Protein AF-A0AAE6TU19-F1 (afdb_monomer)

Sequence (121 aa):
MLASTLEGAARYAGEWFSGALWHEGFSDMSPANSALWLSLESFGPPLLVVGLIVLWLDRRGITPPSFIAWSLGILGVVDAVILITTPWPLFLLACILLLAGGRRTAARANATPHADATRMP

Foldseek 3Di:
DLCVDPVSVVVCVCCQQVCVCQPPDCVVPDPVVSVCCVPVVDPVVVVVVVVVVCVVCVVVVHQPDLVSLVVLLVVLVSCCNRHVPDPSVVSPVVSVVSVVSNVVSVVVVVVVVVVVVVPDD

Organism: Streptomyces platensis (NCBI:txid58346)

Secondary structure (DSSP, 8-state):
-GGGSHHHHHTTHHHHHHTGGGG--GGGS-HHHHHHHHHTTSSHHHHHHHHHHHHHHHHTTPPPPHHHHHHHHHHHHHHHHH-TTS-HHHHHHHHHHHHHHHHHHHHHHHHHHHHHHTT--

Radius of gyration: 20.65 Å; Cα contacts (8 Å, |Δi|>4): 65; chains: 1; bounding box: 58×27×58 Å

Structure (mmCIF, N/CA/C/O backbone):
data_AF-A0AAE6TU19-F1
#
_entry.id   AF-A0AAE6TU19-F1
#
loop_
_atom_site.group_PDB
_atom_site.id
_at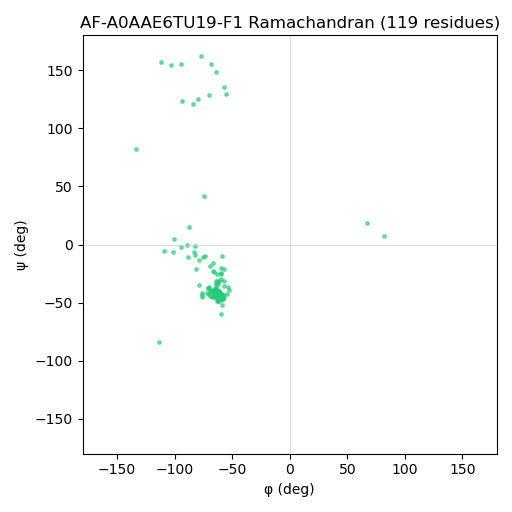om_site.type_symbol
_atom_site.label_atom_id
_atom_site.label_alt_id
_atom_site.label_comp_id
_atom_site.label_asym_id
_atom_site.label_entity_id
_atom_site.label_seq_id
_atom_site.pdbx_PDB_ins_code
_atom_site.Cartn_x
_atom_site.Cartn_y
_atom_site.Cartn_z
_atom_site.occupancy
_atom_site.B_iso_or_equiv
_atom_site.auth_seq_id
_atom_site.auth_comp_id
_atom_site.auth_asym_id
_atom_site.auth_atom_id
_atom_site.pdbx_PDB_model_num
ATOM 1 N N . MET A 1 1 ? 10.775 15.426 -19.368 1.00 59.69 1 MET A N 1
ATOM 2 C CA . MET A 1 1 ? 10.117 16.588 -18.725 1.00 59.69 1 MET A CA 1
ATOM 3 C C . MET A 1 1 ? 8.595 16.494 -18.788 1.00 59.69 1 MET A C 1
ATOM 5 O O . MET A 1 1 ? 7.975 16.701 -17.761 1.00 59.69 1 MET A O 1
ATOM 9 N N . LEU A 1 2 ? 7.974 16.140 -19.924 1.00 66.69 2 LEU A N 1
ATOM 10 C CA . LEU A 1 2 ? 6.509 15.979 -19.977 1.00 66.69 2 LEU A CA 1
ATOM 11 C C . LEU A 1 2 ? 5.996 14.753 -19.205 1.00 66.69 2 LEU A C 1
ATOM 13 O O . LEU A 1 2 ? 4.986 14.871 -18.535 1.00 66.69 2 LEU A O 1
ATOM 17 N N . ALA A 1 3 ? 6.709 13.619 -19.203 1.00 68.94 3 ALA A N 1
ATOM 18 C CA . ALA A 1 3 ? 6.322 12.441 -18.408 1.00 68.94 3 ALA A CA 1
ATOM 19 C C . ALA A 1 3 ? 6.180 12.725 -16.894 1.00 68.94 3 ALA A C 1
ATOM 21 O O . ALA A 1 3 ? 5.487 12.003 -16.191 1.00 68.94 3 ALA A O 1
ATOM 22 N N . SER A 1 4 ? 6.811 13.795 -16.400 1.00 74.94 4 SER A N 1
ATOM 23 C CA . SER A 1 4 ? 6.716 14.257 -15.011 1.00 74.94 4 SER A CA 1
ATOM 24 C C . SER A 1 4 ? 5.387 14.958 -14.691 1.00 74.94 4 SER A C 1
ATOM 26 O O . SER A 1 4 ? 5.133 15.274 -13.533 1.00 74.94 4 SER A O 1
ATOM 28 N N . THR A 1 5 ? 4.566 15.270 -15.700 1.00 88.25 5 THR A N 1
ATOM 29 C CA . THR A 1 5 ? 3.260 15.921 -15.538 1.00 88.25 5 THR A CA 1
ATOM 30 C C . THR A 1 5 ? 2.134 14.903 -15.690 1.00 88.25 5 THR A C 1
ATOM 32 O O . THR A 1 5 ? 2.287 13.900 -16.383 1.00 88.25 5 THR A O 1
ATOM 35 N N . LEU A 1 6 ? 0.972 15.179 -15.086 1.00 84.00 6 LEU A N 1
ATOM 36 C CA . LEU A 1 6 ? -0.218 14.326 -15.225 1.00 84.00 6 LEU A CA 1
ATOM 37 C C . LEU A 1 6 ? -0.599 14.102 -16.695 1.00 84.00 6 LEU A C 1
ATOM 39 O O . LEU A 1 6 ? -0.904 12.980 -17.087 1.00 84.00 6 LEU A O 1
ATOM 43 N N . GLU A 1 7 ? -0.545 15.155 -17.514 1.00 87.44 7 GLU A N 1
ATOM 44 C CA . GLU A 1 7 ? -0.870 15.063 -18.939 1.00 87.44 7 GLU A CA 1
ATOM 45 C C . GLU A 1 7 ? 0.130 14.183 -19.698 1.00 87.44 7 GLU A C 1
ATOM 47 O O . GLU A 1 7 ? -0.271 13.369 -20.527 1.00 87.44 7 GLU A O 1
ATOM 52 N N . GLY A 1 8 ? 1.431 14.320 -19.423 1.00 86.69 8 GLY A N 1
ATOM 53 C CA . GLY A 1 8 ? 2.430 13.486 -20.081 1.00 86.69 8 GLY A CA 1
ATOM 54 C C . GLY A 1 8 ? 2.383 12.038 -19.609 1.00 86.69 8 GLY A C 1
ATOM 55 O O . GLY A 1 8 ? 2.512 11.144 -20.437 1.00 86.69 8 GLY A O 1
ATOM 56 N N . ALA A 1 9 ? 2.127 11.799 -18.322 1.00 84.62 9 ALA A N 1
ATOM 57 C CA . ALA A 1 9 ? 1.938 10.461 -17.769 1.00 84.62 9 ALA A CA 1
ATOM 58 C C . ALA A 1 9 ? 0.715 9.755 -18.383 1.00 84.62 9 ALA A C 1
ATOM 60 O O . ALA A 1 9 ? 0.803 8.594 -18.774 1.00 84.62 9 ALA A O 1
ATOM 61 N N . ALA A 1 10 ? -0.403 10.469 -18.562 1.00 86.62 10 ALA A N 1
ATOM 62 C CA . ALA A 1 10 ? -1.637 9.911 -19.119 1.00 86.62 10 ALA A CA 1
ATOM 63 C C . ALA A 1 10 ? -1.475 9.343 -20.541 1.00 86.62 10 ALA A C 1
ATOM 65 O O . ALA A 1 10 ? -2.220 8.446 -20.934 1.00 86.62 10 ALA A O 1
ATOM 66 N N . ARG A 1 11 ? -0.486 9.817 -21.309 1.00 90.31 11 ARG A N 1
ATOM 67 C CA . ARG A 1 11 ? -0.199 9.301 -22.658 1.00 90.31 11 ARG A CA 1
ATOM 68 C C . ARG A 1 11 ? 0.308 7.855 -22.648 1.00 90.31 11 ARG A C 1
ATOM 70 O O . ARG A 1 11 ? 0.123 7.164 -23.642 1.00 90.31 11 ARG A O 1
ATOM 77 N N . TYR A 1 12 ? 0.871 7.390 -21.531 1.00 88.94 12 TYR A N 1
ATOM 78 C CA . TYR A 1 12 ? 1.364 6.018 -21.361 1.00 88.94 12 TYR A CA 1
ATOM 79 C C . TYR A 1 12 ? 0.296 5.044 -20.836 1.00 88.94 12 TYR A C 1
ATOM 81 O O . TYR A 1 12 ? 0.565 3.854 -20.702 1.00 88.94 12 TYR A O 1
ATOM 89 N N . ALA A 1 13 ? -0.938 5.503 -20.582 1.00 86.94 13 ALA A N 1
ATOM 90 C CA . ALA A 1 13 ? -2.002 4.651 -20.047 1.00 86.94 13 ALA A CA 1
ATOM 91 C C . ALA A 1 13 ? -2.290 3.425 -20.935 1.00 86.94 13 ALA A C 1
ATOM 93 O O . ALA A 1 13 ? -2.558 2.341 -20.422 1.00 8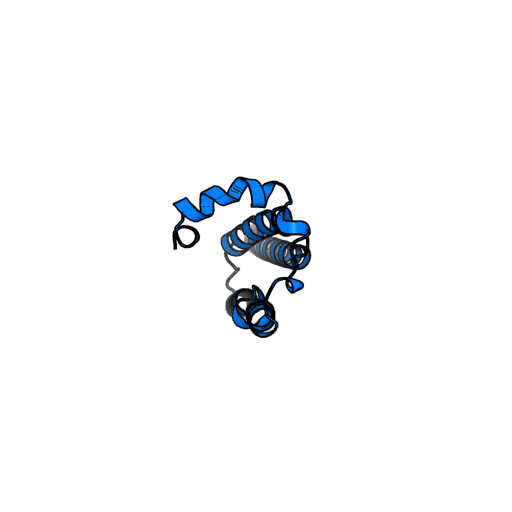6.94 13 ALA A O 1
ATOM 94 N N . GLY A 1 14 ? -2.197 3.571 -22.262 1.00 88.75 14 GLY A N 1
ATOM 95 C CA . GLY A 1 14 ? -2.352 2.444 -23.186 1.00 88.75 14 GLY A CA 1
ATOM 96 C C . GLY A 1 14 ? -1.319 1.341 -22.943 1.00 88.75 14 GLY A C 1
ATOM 97 O O . GLY A 1 14 ? -1.678 0.169 -22.886 1.00 88.75 14 GLY A O 1
ATOM 98 N N . GLU A 1 15 ? -0.057 1.708 -22.724 1.00 89.31 15 GLU A N 1
ATOM 99 C CA . GLU A 1 15 ? 1.022 0.757 -22.441 1.00 89.31 15 GLU A CA 1
ATOM 100 C C . GLU A 1 15 ? 0.814 0.077 -21.082 1.00 89.31 15 GLU A C 1
ATOM 102 O O . GLU A 1 15 ? 0.860 -1.151 -21.001 1.00 89.31 15 GLU A O 1
ATOM 107 N N . TRP A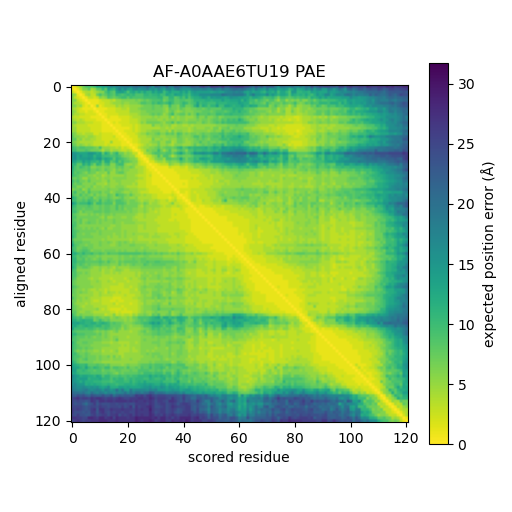 1 16 ? 0.459 0.849 -20.049 1.00 88.25 16 TRP A N 1
ATOM 108 C CA . TRP A 1 16 ? 0.209 0.349 -18.692 1.00 88.25 16 TRP A CA 1
ATOM 109 C C . TRP A 1 16 ? -0.868 -0.736 -18.637 1.00 88.25 16 TRP A C 1
ATOM 111 O O . TRP A 1 16 ? -0.686 -1.756 -17.97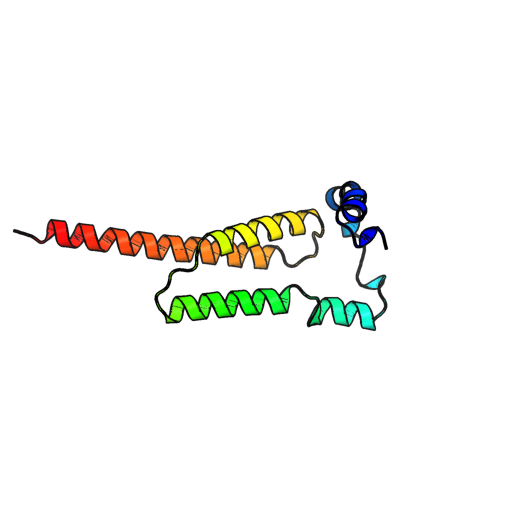9 1.00 88.25 16 TRP A O 1
ATOM 121 N N . PHE A 1 17 ? -1.981 -0.539 -19.347 1.00 89.31 17 PHE A N 1
ATOM 122 C CA . PHE A 1 17 ? -3.117 -1.466 -19.317 1.00 89.31 17 PHE A CA 1
ATOM 123 C C . PHE A 1 17 ? -3.094 -2.517 -20.439 1.00 89.31 17 PHE A C 1
ATOM 125 O O . PHE A 1 17 ? -3.967 -3.382 -20.477 1.00 89.31 17 PHE A O 1
ATOM 132 N N . SER A 1 18 ? -2.102 -2.479 -21.336 1.00 89.44 18 SER A N 1
ATOM 133 C CA . SER A 1 18 ? -1.918 -3.488 -22.396 1.00 89.44 18 SER A CA 1
ATOM 134 C C . SER A 1 18 ? -1.071 -4.694 -21.974 1.00 89.44 18 SER A C 1
ATOM 136 O O . SER A 1 18 ? -1.002 -5.677 -22.709 1.00 89.44 18 SER A O 1
ATOM 138 N N . GLY A 1 19 ? -0.412 -4.622 -20.812 1.00 84.94 19 GLY A N 1
ATOM 139 C CA . GLY A 1 19 ? 0.555 -5.625 -20.358 1.00 84.94 19 GLY A CA 1
ATOM 140 C C . GLY A 1 19 ? 1.960 -5.464 -20.953 1.00 84.94 19 GLY A C 1
ATOM 141 O O . GLY A 1 19 ? 2.815 -6.317 -20.716 1.00 84.94 19 GLY A O 1
ATOM 142 N N . ALA A 1 20 ? 2.228 -4.374 -21.687 1.00 86.25 20 ALA A N 1
ATOM 143 C CA . ALA A 1 20 ? 3.551 -4.073 -22.244 1.00 86.25 20 ALA A CA 1
ATOM 144 C C . ALA A 1 20 ? 4.654 -4.104 -21.169 1.00 86.25 20 ALA A C 1
ATOM 146 O O . ALA A 1 20 ? 5.715 -4.685 -21.381 1.00 86.25 20 ALA A O 1
ATOM 147 N N . LEU A 1 21 ? 4.347 -3.592 -19.973 1.00 84.12 21 LEU A N 1
ATOM 148 C CA . LEU A 1 21 ? 5.283 -3.514 -18.850 1.00 84.12 21 LEU A CA 1
ATOM 149 C C . LEU A 1 21 ? 5.577 -4.857 -18.164 1.00 84.12 21 LEU A C 1
ATOM 151 O O . LEU A 1 21 ? 6.478 -4.934 -17.337 1.00 84.12 21 LEU A O 1
ATOM 155 N N . TRP A 1 22 ? 4.847 -5.936 -18.463 1.00 85.25 22 TRP A N 1
ATOM 156 C CA . TRP A 1 22 ? 5.031 -7.213 -17.754 1.00 85.25 22 TRP A CA 1
ATOM 157 C C . TRP A 1 22 ? 6.367 -7.897 -18.060 1.00 85.25 22 TRP A C 1
ATOM 159 O O . TRP A 1 22 ? 6.785 -8.787 -17.319 1.00 85.25 22 TRP A O 1
ATOM 169 N N . HIS A 1 23 ? 7.009 -7.497 -19.157 1.00 77.81 23 HIS A N 1
ATOM 170 C CA . HIS A 1 23 ? 8.266 -8.065 -19.641 1.00 77.81 23 HIS A CA 1
ATOM 171 C C . HIS A 1 23 ? 9.441 -7.094 -19.476 1.00 77.81 23 HIS A C 1
ATOM 173 O O . HIS A 1 23 ? 10.580 -7.483 -19.726 1.00 77.81 23 HIS A O 1
ATOM 179 N N . GLU A 1 24 ? 9.175 -5.857 -19.048 1.00 76.94 24 GLU A N 1
ATOM 180 C CA . GLU A 1 24 ? 10.206 -4.876 -18.722 1.00 76.94 24 GLU A CA 1
ATOM 181 C C . GLU A 1 24 ? 10.750 -5.175 -17.325 1.00 76.94 24 GLU A C 1
ATOM 183 O O . GLU A 1 24 ? 10.004 -5.327 -16.353 1.00 76.94 24 GLU A O 1
ATOM 188 N N . GLY A 1 25 ? 12.068 -5.331 -17.229 1.00 68.69 25 GLY A N 1
ATOM 189 C CA . GLY A 1 25 ? 12.721 -5.788 -16.011 1.00 68.69 25 GLY A CA 1
ATOM 190 C C . GLY A 1 25 ? 13.564 -4.700 -15.366 1.00 68.69 25 GLY A C 1
ATOM 191 O O . GLY A 1 25 ? 14.126 -3.831 -16.026 1.00 68.69 25 GLY A O 1
ATOM 192 N N . PHE A 1 26 ? 13.809 -4.828 -14.060 1.00 67.31 26 PHE A N 1
ATOM 193 C CA . PHE A 1 26 ? 14.859 -4.053 -13.382 1.00 67.31 26 PHE A CA 1
ATOM 194 C C . PHE A 1 26 ? 16.267 -4.292 -13.965 1.00 67.31 26 PHE A C 1
ATOM 196 O O . PHE A 1 26 ? 17.206 -3.590 -13.590 1.00 67.31 26 PHE A O 1
ATOM 203 N N . SER A 1 27 ? 16.425 -5.287 -14.844 1.00 68.19 27 SER A N 1
ATOM 204 C CA . SER A 1 27 ? 17.628 -5.548 -15.640 1.00 68.19 27 SER A CA 1
ATOM 205 C C . SER A 1 27 ? 17.927 -4.458 -16.668 1.00 68.19 27 SER A C 1
ATOM 207 O O . SER A 1 27 ? 19.084 -4.302 -17.046 1.00 68.19 27 SER A O 1
ATOM 209 N N . ASP A 1 28 ? 16.914 -3.696 -17.087 1.00 77.44 28 ASP A N 1
ATOM 210 C CA . ASP A 1 28 ? 17.063 -2.595 -18.045 1.00 77.44 28 ASP A CA 1
ATOM 211 C C . ASP A 1 28 ? 17.547 -1.299 -17.360 1.00 77.44 28 ASP A C 1
ATOM 213 O O . ASP A 1 28 ? 17.920 -0.323 -18.011 1.00 77.44 28 ASP A O 1
ATOM 217 N N . MET A 1 29 ? 17.588 -1.293 -16.022 1.00 81.50 29 MET A N 1
ATOM 218 C CA . MET A 1 29 ? 18.116 -0.212 -15.193 1.00 81.50 29 MET A CA 1
ATOM 219 C C . MET A 1 29 ? 19.586 -0.447 -14.813 1.00 81.50 29 MET A C 1
ATOM 221 O O . MET A 1 29 ? 20.065 -1.576 -14.711 1.00 81.50 29 MET A O 1
ATOM 225 N N . SER A 1 30 ? 20.317 0.638 -14.526 1.00 88.50 30 SER A N 1
ATOM 226 C CA . SER A 1 30 ? 21.652 0.513 -13.932 1.00 88.50 30 SER A CA 1
ATOM 227 C C . SER A 1 30 ? 21.566 -0.120 -12.531 1.00 88.50 30 SER A C 1
ATOM 229 O O . SER A 1 30 ? 20.604 0.153 -11.808 1.00 88.50 30 SER A O 1
ATOM 231 N N . PRO A 1 31 ? 22.581 -0.886 -12.077 1.00 88.69 31 PRO A N 1
ATOM 232 C CA . PRO A 1 31 ? 22.544 -1.542 -10.765 1.00 88.69 31 PRO A CA 1
ATOM 233 C C . PRO A 1 31 ? 22.259 -0.592 -9.592 1.00 88.69 31 PRO A C 1
ATOM 235 O O . PRO A 1 31 ? 21.541 -0.947 -8.660 1.00 88.69 31 PRO A O 1
ATOM 238 N N . ALA A 1 32 ? 22.784 0.637 -9.651 1.00 90.81 32 ALA A N 1
ATOM 239 C CA . ALA A 1 32 ? 22.530 1.659 -8.639 1.00 90.81 32 ALA A CA 1
ATOM 240 C C . ALA A 1 32 ? 21.060 2.118 -8.626 1.00 90.81 32 ALA A C 1
ATOM 242 O O . ALA A 1 32 ? 20.484 2.302 -7.556 1.00 90.81 32 ALA A O 1
ATOM 243 N N . ASN A 1 33 ? 20.442 2.272 -9.801 1.00 85.81 33 ASN A N 1
ATOM 244 C CA . ASN A 1 33 ? 19.047 2.690 -9.915 1.00 85.81 33 ASN A CA 1
ATOM 245 C C . ASN A 1 33 ? 18.085 1.579 -9.472 1.00 85.81 33 ASN A C 1
ATOM 247 O O . ASN A 1 33 ? 17.146 1.845 -8.724 1.00 85.81 33 ASN A O 1
ATOM 251 N N . SER A 1 34 ? 18.357 0.327 -9.851 1.00 86.44 34 SER A N 1
ATOM 252 C CA . SER A 1 34 ? 17.574 -0.829 -9.397 1.00 86.44 34 SER A CA 1
ATOM 253 C C . SER A 1 34 ? 17.645 -0.988 -7.877 1.00 86.44 34 SER A C 1
ATOM 255 O O . SER A 1 34 ? 16.629 -1.244 -7.235 1.00 86.44 34 SER A O 1
ATOM 257 N N . ALA A 1 35 ? 18.824 -0.777 -7.276 1.00 87.31 35 ALA A N 1
ATOM 258 C CA . ALA A 1 35 ? 18.985 -0.809 -5.824 1.00 87.31 35 ALA A CA 1
ATOM 259 C C . ALA A 1 35 ? 18.167 0.287 -5.123 1.00 87.31 35 ALA A C 1
ATOM 261 O O . ALA A 1 35 ? 17.537 0.006 -4.105 1.00 87.31 35 ALA A O 1
ATOM 262 N N . LEU A 1 36 ? 18.132 1.509 -5.667 1.00 86.00 36 LEU A N 1
ATOM 263 C CA . LEU A 1 36 ? 17.314 2.604 -5.136 1.00 86.00 36 LEU A CA 1
ATOM 264 C C . LEU A 1 36 ? 15.813 2.270 -5.186 1.00 86.00 36 LEU A C 1
ATOM 266 O O . LEU A 1 36 ? 15.133 2.386 -4.167 1.00 86.00 36 LEU A O 1
ATOM 270 N N . TRP A 1 37 ? 15.329 1.795 -6.339 1.00 84.75 37 TRP A N 1
ATOM 271 C CA . TRP A 1 37 ? 13.928 1.408 -6.562 1.00 84.75 37 TRP A CA 1
ATOM 272 C C . TRP A 1 37 ? 13.464 0.262 -5.660 1.00 84.75 37 TRP A C 1
ATOM 274 O O . TRP A 1 37 ? 12.355 0.283 -5.135 1.00 84.75 37 TRP A O 1
ATOM 284 N N . LEU A 1 38 ? 14.319 -0.737 -5.440 1.00 83.50 38 LEU A N 1
ATOM 285 C CA . LEU A 1 38 ? 13.991 -1.885 -4.592 1.00 83.50 38 LEU A CA 1
ATOM 286 C C . LEU A 1 38 ? 14.117 -1.589 -3.089 1.00 83.50 38 LEU A C 1
ATOM 288 O O . LEU A 1 38 ? 13.628 -2.381 -2.282 1.00 83.50 38 LEU A O 1
ATOM 292 N N . SER A 1 39 ? 14.740 -0.470 -2.701 1.00 84.19 39 SER A N 1
ATOM 293 C CA . SER A 1 39 ? 14.977 -0.107 -1.298 1.00 84.19 39 SER A CA 1
ATOM 294 C C . SER A 1 39 ? 14.192 1.130 -0.859 1.00 84.19 39 SER A C 1
ATOM 296 O O . SER A 1 39 ? 13.133 0.997 -0.249 1.00 84.19 39 SER A O 1
ATOM 298 N N . LEU A 1 40 ? 14.716 2.326 -1.131 1.00 85.50 40 LEU A N 1
ATOM 299 C CA . LEU A 1 40 ? 14.190 3.592 -0.623 1.00 85.50 40 LEU A CA 1
ATOM 300 C C . LEU A 1 40 ? 12.927 4.031 -1.365 1.00 85.50 40 LEU A C 1
ATOM 302 O O . LEU A 1 40 ? 11.958 4.422 -0.723 1.00 85.50 40 LEU A O 1
ATOM 306 N N . GLU A 1 41 ? 12.930 3.905 -2.691 1.00 84.12 41 GLU A N 1
ATOM 307 C CA . GLU A 1 41 ? 11.793 4.242 -3.564 1.00 84.12 41 GLU A CA 1
ATOM 308 C C . GLU A 1 41 ? 10.822 3.055 -3.724 1.00 84.12 41 GLU A C 1
ATOM 310 O O . GLU A 1 41 ? 9.974 3.022 -4.611 1.00 84.12 41 GLU A O 1
ATOM 315 N N . SER A 1 42 ? 10.947 2.052 -2.850 1.00 80.81 42 SER A N 1
ATOM 316 C CA . SER A 1 42 ? 10.075 0.884 -2.822 1.00 80.81 42 SER A CA 1
ATOM 317 C C . SER A 1 42 ? 8.725 1.206 -2.181 1.00 80.81 42 SER A C 1
ATOM 319 O O . SER A 1 42 ? 8.579 2.118 -1.368 1.00 80.81 42 SER A O 1
ATOM 321 N N . PHE A 1 43 ? 7.741 0.347 -2.431 1.00 75.88 43 PHE A N 1
ATOM 322 C CA . PHE A 1 43 ? 6.489 0.324 -1.676 1.00 75.88 43 PHE A CA 1
ATOM 323 C C . PHE A 1 43 ? 6.674 -0.097 -0.205 1.00 75.88 43 PHE A C 1
ATOM 325 O O . PHE A 1 43 ? 5.784 0.121 0.620 1.00 75.88 43 PHE A O 1
ATOM 332 N N . GLY A 1 44 ? 7.821 -0.694 0.140 1.00 80.94 44 GLY A N 1
ATOM 333 C CA . GLY A 1 44 ? 8.122 -1.216 1.474 1.00 80.94 44 GLY A CA 1
ATOM 334 C C . GLY A 1 44 ? 8.075 -0.167 2.594 1.00 80.94 44 GLY A C 1
ATOM 335 O O . GLY A 1 44 ? 7.276 -0.332 3.519 1.00 80.94 44 GLY A O 1
ATOM 336 N N . PRO A 1 45 ? 8.889 0.908 2.553 1.00 86.31 45 PRO A N 1
ATOM 337 C CA . PRO A 1 45 ? 8.897 1.918 3.611 1.00 86.31 45 PRO A CA 1
ATOM 338 C C . PRO A 1 45 ? 7.529 2.592 3.841 1.00 86.31 45 PRO A C 1
ATOM 340 O O . PRO A 1 45 ? 7.101 2.643 4.999 1.00 86.31 45 PRO A O 1
ATOM 343 N N . PRO A 1 46 ? 6.779 3.029 2.804 1.00 81.88 46 PRO A N 1
ATOM 344 C CA . PRO A 1 46 ? 5.423 3.549 2.994 1.00 81.88 46 PRO A CA 1
ATOM 345 C C . PRO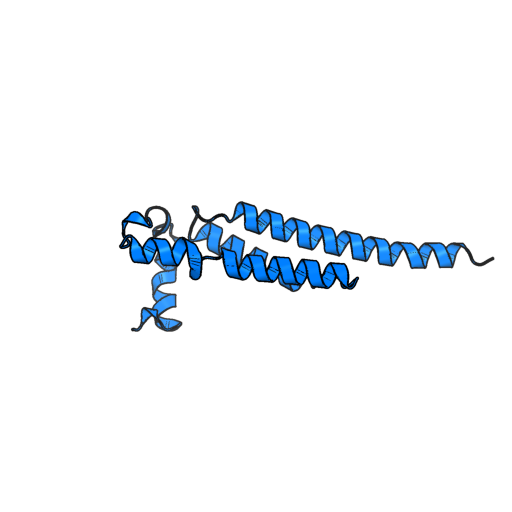 A 1 46 ? 4.470 2.535 3.645 1.00 81.88 46 PRO A C 1
ATOM 347 O O . PRO A 1 46 ? 3.734 2.883 4.570 1.00 81.88 46 PRO A O 1
ATOM 350 N N . LEU A 1 47 ? 4.508 1.265 3.225 1.00 82.38 47 LEU A N 1
ATOM 351 C CA . LEU A 1 47 ? 3.685 0.213 3.827 1.00 82.38 47 LEU A CA 1
ATOM 352 C C . LEU A 1 47 ? 4.047 -0.074 5.282 1.00 82.38 47 LEU A C 1
ATOM 354 O O . LEU A 1 47 ? 3.157 -0.304 6.102 1.00 82.38 47 LEU A O 1
ATOM 358 N N . LEU A 1 48 ? 5.336 -0.037 5.618 1.00 86.62 48 LEU A N 1
ATOM 359 C CA . LEU A 1 48 ? 5.801 -0.183 6.991 1.00 86.62 48 LEU A CA 1
ATOM 360 C C . LEU A 1 48 ? 5.229 0.932 7.873 1.00 86.62 48 LEU A C 1
ATOM 362 O O . LEU A 1 48 ? 4.731 0.654 8.962 1.00 86.62 48 LEU A O 1
ATOM 366 N N . VAL A 1 49 ? 5.211 2.173 7.380 1.00 89.56 49 VAL A N 1
ATOM 367 C CA . VAL A 1 49 ? 4.577 3.300 8.078 1.00 89.56 49 VAL A CA 1
ATOM 368 C C . VAL A 1 49 ? 3.080 3.057 8.276 1.00 89.56 49 VAL A C 1
ATOM 370 O O . VAL A 1 49 ? 2.585 3.247 9.386 1.00 89.56 49 VAL A O 1
ATOM 373 N N . VAL A 1 50 ? 2.357 2.571 7.261 1.00 86.62 50 VAL A N 1
ATOM 374 C CA . VAL A 1 50 ? 0.934 2.226 7.425 1.00 86.62 50 VAL A CA 1
ATOM 375 C C . VAL A 1 50 ? 0.743 1.130 8.477 1.00 86.62 50 VAL A C 1
ATOM 377 O O . VAL A 1 50 ? -0.120 1.262 9.346 1.00 86.62 50 VAL A O 1
ATOM 380 N N . GLY A 1 51 ? 1.570 0.083 8.458 1.00 87.62 51 GLY A N 1
ATOM 381 C CA . GLY A 1 51 ? 1.552 -0.971 9.473 1.00 87.62 51 GLY A CA 1
ATOM 382 C C . GLY A 1 51 ? 1.779 -0.425 10.887 1.00 87.62 51 GLY A C 1
ATOM 383 O O . GLY A 1 51 ? 1.042 -0.773 11.811 1.00 87.62 51 GLY A O 1
ATOM 384 N N . LEU A 1 52 ? 2.740 0.489 11.054 1.00 94.00 52 LEU A N 1
ATOM 385 C CA . LEU A 1 52 ? 3.008 1.164 12.327 1.00 94.00 52 LEU A CA 1
ATOM 386 C C . LEU A 1 52 ? 1.834 2.040 12.786 1.00 94.00 52 LEU A C 1
ATOM 388 O O . LEU A 1 52 ? 1.510 2.034 13.973 1.00 94.00 52 LEU A O 1
ATOM 392 N N . ILE A 1 53 ? 1.169 2.750 11.871 1.00 90.88 53 ILE A N 1
ATOM 393 C CA . ILE A 1 53 ? -0.033 3.543 12.172 1.00 90.88 53 ILE A CA 1
ATOM 394 C C . ILE A 1 53 ? -1.163 2.631 12.653 1.00 90.88 53 ILE A C 1
ATOM 396 O O . ILE A 1 53 ? -1.780 2.910 13.678 1.00 90.88 53 ILE A O 1
ATOM 400 N N . VAL A 1 54 ? -1.410 1.518 11.961 1.00 89.19 54 VAL A N 1
ATOM 401 C CA . VAL A 1 54 ? -2.438 0.538 12.343 1.00 89.19 54 VAL A CA 1
ATOM 402 C C . VAL A 1 54 ? -2.151 -0.044 13.730 1.00 89.19 54 VAL A C 1
ATOM 404 O O . VAL A 1 54 ? -3.047 -0.082 14.569 1.00 89.19 54 VAL A O 1
ATOM 407 N N . LEU A 1 55 ? -0.900 -0.426 14.006 1.00 90.88 55 LEU A N 1
ATOM 408 C CA . LEU A 1 55 ? -0.460 -0.901 15.325 1.00 90.88 55 LEU A CA 1
ATOM 409 C C . LEU A 1 55 ? -0.632 0.161 16.416 1.00 90.88 55 LEU A C 1
ATOM 411 O O . LEU A 1 55 ? -1.013 -0.147 17.544 1.00 90.88 55 LEU A O 1
ATOM 415 N N . TRP A 1 56 ? -0.331 1.419 16.103 1.00 94.56 56 TRP A N 1
ATOM 416 C CA . TRP A 1 56 ? -0.507 2.532 17.029 1.00 94.56 56 TRP A CA 1
ATOM 417 C C . TRP A 1 56 ? -1.987 2.795 17.340 1.00 94.56 56 TRP A C 1
ATOM 419 O O . TRP A 1 56 ? -2.322 3.046 18.498 1.00 94.56 56 TRP A O 1
ATOM 429 N N . LEU A 1 57 ? -2.867 2.696 16.336 1.00 91.25 57 LEU A N 1
ATOM 430 C CA . LEU A 1 57 ? -4.319 2.820 16.498 1.00 91.25 57 LEU A CA 1
ATOM 431 C C . LEU A 1 57 ? -4.866 1.698 17.387 1.00 91.25 57 LEU A C 1
ATOM 433 O O . LEU A 1 57 ? -5.556 1.981 18.367 1.00 91.25 57 LEU A O 1
ATOM 437 N N . ASP A 1 58 ? -4.477 0.451 17.109 1.00 88.50 58 ASP A N 1
ATOM 438 C CA . ASP A 1 58 ? -4.870 -0.724 17.893 1.00 88.50 58 ASP A CA 1
ATOM 439 C C . ASP A 1 58 ? -4.450 -0.600 19.366 1.00 88.50 58 ASP A C 1
ATOM 441 O O . ASP A 1 58 ? -5.273 -0.745 20.271 1.00 88.50 58 ASP A O 1
ATOM 445 N N . ARG A 1 59 ? -3.203 -0.179 19.625 1.00 91.69 59 ARG A N 1
ATOM 446 C CA . ARG A 1 59 ? -2.691 0.083 20.985 1.00 91.69 59 ARG A CA 1
ATOM 447 C C . ARG A 1 59 ? -3.460 1.157 21.753 1.00 91.69 59 ARG A C 1
ATOM 449 O O . ARG A 1 59 ? -3.360 1.211 22.976 1.00 91.69 59 ARG A O 1
ATOM 456 N N . ARG A 1 60 ? -4.200 2.022 21.059 1.00 93.00 60 ARG A N 1
ATOM 457 C CA . ARG A 1 60 ? -5.049 3.065 21.652 1.00 93.00 60 ARG A CA 1
ATOM 458 C C . ARG A 1 60 ? -6.530 2.684 21.685 1.00 93.00 60 ARG A C 1
ATOM 460 O O . ARG A 1 60 ? -7.349 3.519 22.056 1.00 93.00 60 ARG A O 1
ATOM 467 N N . GLY A 1 61 ? -6.883 1.459 21.291 1.00 89.62 61 GLY A N 1
ATOM 468 C CA . GLY A 1 61 ? -8.274 1.022 21.176 1.00 89.62 61 GLY A CA 1
ATOM 469 C C . GLY A 1 61 ? -9.043 1.729 20.057 1.00 89.62 61 GLY A C 1
ATOM 470 O O . GLY A 1 61 ? -10.272 1.742 20.068 1.00 89.62 61 GLY A O 1
ATOM 471 N N . ILE A 1 62 ? -8.341 2.336 19.095 1.00 89.62 62 ILE A N 1
ATOM 472 C CA . ILE A 1 62 ? -8.945 3.024 17.955 1.00 89.62 62 ILE A CA 1
ATOM 473 C C . ILE A 1 62 ? -9.021 2.032 16.798 1.00 89.62 62 ILE A C 1
ATOM 475 O O . ILE A 1 62 ? -8.012 1.486 16.359 1.00 89.62 62 ILE A O 1
ATOM 479 N N . THR A 1 63 ? -10.223 1.810 16.269 1.00 89.25 63 THR A N 1
ATOM 480 C CA . THR A 1 63 ? -10.382 0.964 15.080 1.00 89.25 63 THR A CA 1
ATOM 481 C C . THR A 1 63 ? -9.809 1.687 13.858 1.00 89.25 63 THR A C 1
ATOM 483 O O . THR A 1 63 ? -10.202 2.831 13.615 1.00 89.25 63 THR A O 1
ATOM 486 N N . PRO A 1 64 ? -8.919 1.055 13.067 1.00 85.94 64 PRO A N 1
ATOM 487 C CA . PRO A 1 64 ? -8.413 1.653 11.841 1.00 85.94 64 PRO A CA 1
ATOM 488 C C . PRO A 1 64 ? -9.551 2.061 10.896 1.00 85.94 64 PRO A C 1
ATOM 490 O O . PRO A 1 64 ? -10.432 1.240 10.618 1.00 85.94 64 PRO A O 1
ATOM 493 N N . PRO A 1 65 ? -9.551 3.304 10.385 1.00 87.81 65 PRO A N 1
ATOM 494 C CA . PRO A 1 65 ? -10.543 3.743 9.416 1.00 87.81 65 PRO A CA 1
ATOM 495 C C . PRO A 1 65 ? -10.560 2.855 8.166 1.00 87.81 65 PRO A C 1
ATOM 497 O O . PRO A 1 65 ? -9.515 2.546 7.592 1.00 87.81 65 PRO A O 1
ATOM 500 N N . SER A 1 66 ? -11.755 2.490 7.695 1.00 86.81 66 SER A N 1
ATOM 501 C CA . SER A 1 66 ? -11.927 1.596 6.541 1.00 86.81 66 SER A CA 1
ATOM 502 C C . SER A 1 66 ? -11.365 2.164 5.236 1.00 86.81 66 SER A C 1
ATOM 504 O O . SER A 1 66 ? -10.973 1.387 4.366 1.00 86.81 66 SER A O 1
ATOM 506 N N . PHE A 1 67 ? -11.273 3.493 5.102 1.00 87.56 67 PHE A N 1
ATOM 507 C CA . PHE A 1 67 ? -10.690 4.122 3.916 1.00 87.56 67 PHE A CA 1
ATOM 508 C C . PHE A 1 67 ? -9.231 3.695 3.701 1.00 87.56 67 PHE A C 1
ATOM 510 O O . PHE A 1 67 ? -8.809 3.599 2.559 1.00 87.56 67 PHE A O 1
ATOM 517 N N . ILE A 1 68 ? -8.479 3.371 4.762 1.00 87.69 68 ILE A N 1
ATOM 518 C CA . ILE A 1 68 ? -7.090 2.902 4.640 1.00 87.69 68 ILE A CA 1
ATOM 519 C C . ILE A 1 68 ? -7.053 1.591 3.848 1.00 87.69 68 ILE A C 1
ATOM 521 O O . ILE A 1 68 ? -6.277 1.453 2.907 1.00 87.69 68 ILE A O 1
ATOM 525 N N . ALA A 1 69 ? -7.931 0.647 4.192 1.00 87.69 69 ALA A N 1
ATOM 526 C CA . ALA A 1 69 ? -7.999 -0.641 3.514 1.00 87.69 69 ALA A CA 1
ATOM 527 C C . ALA A 1 69 ? -8.510 -0.514 2.072 1.00 87.69 69 ALA A C 1
ATOM 529 O O . ALA A 1 69 ? -7.994 -1.184 1.183 1.00 87.69 69 ALA A O 1
ATOM 530 N N . TRP A 1 70 ? -9.495 0.356 1.823 1.00 86.19 70 TRP A N 1
ATOM 531 C CA . TRP A 1 70 ? -10.020 0.577 0.473 1.00 86.19 70 TRP A CA 1
ATOM 532 C C . TRP A 1 70 ? -9.026 1.292 -0.438 1.00 86.19 70 TRP A C 1
ATOM 534 O O . TRP A 1 70 ? -8.836 0.852 -1.568 1.00 86.19 70 TRP A O 1
ATOM 544 N N . SER A 1 71 ? -8.354 2.339 0.045 1.00 88.50 71 SER A N 1
ATOM 545 C CA . SER A 1 71 ? -7.339 3.053 -0.731 1.00 88.50 71 SER A CA 1
ATOM 546 C C . SER A 1 71 ? -6.183 2.132 -1.118 1.00 88.50 71 SER A C 1
ATOM 548 O O . SER A 1 71 ? -5.800 2.093 -2.284 1.00 88.50 71 SER A O 1
ATOM 550 N N . LEU A 1 72 ? -5.671 1.340 -0.167 1.00 86.31 72 LEU A N 1
ATOM 551 C CA . LEU A 1 72 ? -4.619 0.358 -0.442 1.00 86.31 72 LEU A CA 1
ATOM 552 C C . LEU A 1 72 ? -5.096 -0.765 -1.366 1.00 86.31 72 LEU A C 1
ATOM 554 O O . LEU A 1 72 ? -4.344 -1.198 -2.233 1.00 86.31 72 LEU A O 1
ATOM 558 N N . GLY A 1 73 ? -6.337 -1.226 -1.200 1.00 86.81 73 GLY A N 1
ATOM 559 C CA . GLY A 1 73 ? -6.904 -2.293 -2.018 1.00 86.81 73 GLY A CA 1
ATOM 560 C C . GLY A 1 73 ? -7.100 -1.870 -3.472 1.00 86.81 73 GLY A C 1
ATOM 561 O O . GLY A 1 73 ? -6.728 -2.615 -4.371 1.00 86.81 73 GLY A O 1
ATOM 562 N N . ILE A 1 74 ? -7.634 -0.667 -3.709 1.00 88.62 74 ILE A N 1
ATOM 563 C CA . ILE A 1 74 ? -7.808 -0.117 -5.062 1.00 88.62 74 ILE A CA 1
ATOM 564 C C . ILE A 1 74 ? -6.448 0.052 -5.733 1.00 88.62 74 ILE A C 1
ATOM 566 O O . ILE A 1 74 ? -6.272 -0.407 -6.858 1.00 88.62 74 ILE A O 1
ATOM 570 N N . LEU A 1 75 ? -5.485 0.658 -5.031 1.00 85.88 75 LEU A N 1
ATOM 571 C CA . LEU A 1 75 ? -4.141 0.847 -5.567 1.00 85.88 75 LEU A CA 1
ATOM 572 C C . LEU A 1 75 ? -3.480 -0.497 -5.896 1.00 85.88 75 LEU A C 1
ATOM 574 O O . LEU A 1 75 ? -2.998 -0.680 -7.005 1.00 85.88 75 LEU A O 1
ATOM 578 N N . GLY A 1 76 ? -3.564 -1.474 -4.988 1.00 86.06 76 GLY A N 1
ATOM 579 C CA . GLY A 1 76 ? -3.002 -2.807 -5.202 1.00 86.06 76 GLY A CA 1
ATOM 580 C C . GLY A 1 76 ? -3.627 -3.560 -6.381 1.00 86.06 76 GLY A C 1
ATOM 581 O O . GLY A 1 76 ? -2.924 -4.291 -7.070 1.00 86.06 76 GLY A O 1
ATOM 582 N N . VAL A 1 77 ? -4.926 -3.382 -6.649 1.00 87.06 77 VAL A N 1
ATOM 583 C CA . VAL A 1 77 ? -5.579 -3.965 -7.835 1.00 87.06 77 VAL A CA 1
ATOM 584 C C . VAL A 1 77 ? -5.111 -3.277 -9.114 1.00 87.06 77 VAL A C 1
ATOM 586 O O . VAL A 1 77 ? -4.840 -3.961 -10.097 1.00 87.06 77 VAL A O 1
ATOM 589 N N . VAL A 1 78 ? -4.998 -1.946 -9.111 1.00 87.69 78 VAL A N 1
ATOM 590 C CA . VAL A 1 78 ? -4.466 -1.193 -10.256 1.00 87.69 78 VAL A CA 1
ATOM 591 C C . VAL A 1 78 ? -3.034 -1.639 -10.560 1.00 87.69 78 VAL A C 1
ATOM 593 O O . VAL A 1 78 ? -2.739 -1.993 -11.700 1.00 87.69 78 VAL A O 1
ATOM 596 N N . ASP A 1 79 ? -2.181 -1.735 -9.541 1.00 83.88 79 ASP A N 1
ATOM 597 C CA . ASP A 1 79 ? -0.796 -2.189 -9.691 1.00 83.88 79 ASP A CA 1
ATOM 598 C C . ASP A 1 79 ? -0.709 -3.645 -10.161 1.00 83.88 79 ASP A C 1
ATOM 600 O O . ASP A 1 79 ? 0.123 -3.956 -11.006 1.00 83.88 79 ASP A O 1
ATOM 604 N N . ALA A 1 80 ? -1.590 -4.535 -9.693 1.00 85.19 80 ALA A N 1
ATOM 605 C CA . ALA A 1 80 ? -1.626 -5.926 -10.152 1.00 85.19 80 ALA A CA 1
ATOM 606 C C . ALA A 1 80 ? -1.921 -6.050 -11.657 1.00 85.19 80 ALA A C 1
ATOM 608 O O . ALA A 1 80 ? -1.445 -6.983 -12.304 1.00 85.19 80 ALA A O 1
ATOM 609 N N . VAL A 1 81 ? -2.705 -5.121 -12.213 1.00 85.94 81 VAL A N 1
ATOM 610 C CA . VAL A 1 81 ? -3.008 -5.072 -13.651 1.00 85.94 81 VAL A CA 1
ATOM 611 C C . VAL A 1 81 ? -1.815 -4.528 -14.436 1.00 85.94 81 VAL A C 1
ATOM 613 O O . VAL A 1 81 ? -1.447 -5.092 -15.467 1.00 85.94 81 VAL A O 1
ATOM 616 N N . ILE A 1 82 ? -1.198 -3.452 -13.947 1.00 86.12 82 ILE A N 1
ATOM 617 C CA . ILE A 1 82 ? -0.116 -2.756 -14.656 1.00 86.12 82 ILE A CA 1
ATOM 618 C C . ILE A 1 82 ? 1.206 -3.538 -14.562 1.00 86.12 82 ILE A C 1
ATOM 620 O O . ILE A 1 82 ? 1.925 -3.670 -15.550 1.00 86.12 82 ILE A O 1
ATOM 624 N N . LEU A 1 83 ? 1.517 -4.095 -13.390 1.00 82.06 83 LEU A N 1
ATOM 625 C CA . LEU A 1 83 ? 2.791 -4.727 -13.047 1.00 82.06 83 LEU A CA 1
ATOM 626 C C . LEU A 1 83 ? 2.555 -6.074 -12.349 1.00 82.06 83 LEU A C 1
ATOM 628 O O . LEU A 1 83 ? 2.623 -6.186 -11.123 1.00 82.06 83 LEU A O 1
ATOM 632 N N . ILE A 1 84 ? 2.316 -7.133 -13.121 1.00 75.12 84 ILE A N 1
ATOM 633 C CA . ILE A 1 84 ? 1.917 -8.443 -12.575 1.00 75.12 84 ILE A CA 1
ATOM 634 C C . ILE A 1 84 ? 2.939 -9.074 -11.608 1.00 75.12 84 ILE A C 1
ATOM 636 O O . ILE A 1 84 ? 2.567 -9.859 -10.734 1.00 75.12 84 ILE A O 1
ATOM 640 N N . THR A 1 85 ? 4.221 -8.721 -11.739 1.00 73.44 85 THR A N 1
ATOM 641 C CA . THR A 1 85 ? 5.334 -9.204 -10.903 1.00 73.44 85 THR A CA 1
ATOM 642 C C . THR A 1 85 ? 5.478 -8.453 -9.575 1.00 73.44 85 THR A C 1
ATOM 644 O O . THR A 1 85 ? 6.339 -8.798 -8.764 1.00 73.44 85 THR A O 1
ATOM 647 N N . THR A 1 86 ? 4.639 -7.447 -9.313 1.00 69.94 86 THR A N 1
ATOM 648 C CA . THR A 1 86 ? 4.599 -6.767 -8.013 1.00 69.94 86 THR A CA 1
ATOM 649 C C . THR A 1 86 ? 4.061 -7.688 -6.913 1.00 69.94 86 THR A C 1
ATOM 651 O O . THR A 1 86 ? 3.291 -8.613 -7.181 1.00 69.94 86 THR A O 1
ATOM 654 N N . PRO A 1 87 ? 4.412 -7.451 -5.634 1.00 72.19 87 PRO A N 1
ATOM 655 C CA . PRO A 1 87 ? 3.922 -8.242 -4.503 1.00 72.19 87 PRO A CA 1
ATOM 656 C C . PRO A 1 87 ? 2.453 -7.925 -4.139 1.00 72.19 87 PRO A C 1
ATOM 658 O O . PRO A 1 87 ? 2.093 -7.850 -2.961 1.00 72.19 87 PRO A O 1
ATOM 661 N N . TRP A 1 88 ? 1.577 -7.764 -5.134 1.00 80.50 88 TRP A N 1
ATOM 662 C CA . TRP A 1 88 ? 0.156 -7.463 -4.957 1.00 80.50 88 TRP A CA 1
ATOM 663 C C . TRP A 1 88 ? -0.612 -8.482 -4.090 1.00 80.50 88 TRP A C 1
ATOM 665 O O . TRP A 1 88 ? -1.505 -8.048 -3.355 1.00 80.50 88 TRP A O 1
ATOM 675 N N . PRO A 1 89 ? -0.283 -9.798 -4.039 1.00 82.00 89 PRO A N 1
ATOM 676 C CA . PRO A 1 89 ? -1.000 -10.715 -3.150 1.00 82.00 89 PRO A CA 1
ATOM 677 C C . PRO A 1 89 ? -0.798 -10.372 -1.669 1.00 82.00 89 PRO A C 1
ATOM 679 O O . PRO A 1 89 ? -1.715 -10.533 -0.862 1.00 82.00 89 PRO A O 1
ATOM 682 N N . LEU A 1 90 ? 0.382 -9.853 -1.306 1.00 80.31 90 LEU A N 1
ATOM 683 C CA . LEU A 1 90 ? 0.676 -9.416 0.059 1.00 80.31 90 LEU A CA 1
ATOM 684 C C . LEU A 1 90 ? -0.147 -8.172 0.425 1.00 80.31 90 LEU A C 1
ATOM 686 O O . LEU A 1 90 ? -0.699 -8.095 1.524 1.00 80.31 90 LEU A O 1
ATOM 690 N N . PHE A 1 91 ? -0.285 -7.234 -0.517 1.00 80.25 91 PHE A N 1
ATOM 691 C CA . PHE A 1 91 ? -1.158 -6.068 -0.373 1.00 80.25 91 PHE A CA 1
ATOM 692 C C . PHE A 1 91 ? -2.622 -6.469 -0.185 1.00 80.25 91 PHE A C 1
ATOM 694 O O . PHE A 1 91 ? -3.282 -5.979 0.734 1.00 80.25 91 PHE A O 1
ATOM 701 N N . LEU A 1 92 ? -3.129 -7.390 -1.011 1.00 83.62 92 LEU A N 1
ATOM 702 C CA . LEU A 1 92 ? -4.495 -7.894 -0.878 1.00 83.62 92 LEU A CA 1
ATOM 703 C C . LEU A 1 92 ? -4.721 -8.559 0.478 1.00 83.62 92 LEU A C 1
ATOM 705 O O . LEU A 1 92 ? -5.726 -8.280 1.132 1.00 83.62 92 LEU A O 1
ATOM 709 N N . LEU A 1 93 ? -3.778 -9.390 0.929 1.00 85.88 93 LEU A N 1
ATOM 710 C CA . LEU A 1 93 ? -3.849 -10.020 2.244 1.00 85.88 93 LEU A CA 1
ATOM 711 C C . LEU A 1 93 ? -3.947 -8.968 3.359 1.00 85.88 9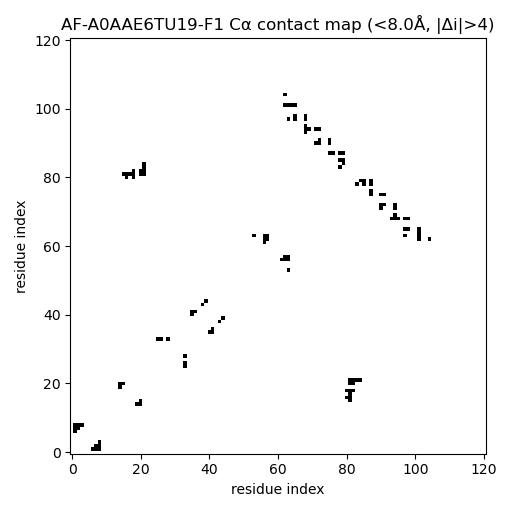3 LEU A C 1
ATOM 713 O O . LEU A 1 93 ? -4.822 -9.071 4.218 1.00 85.88 93 LEU A O 1
ATOM 717 N N . ALA A 1 94 ? -3.110 -7.928 3.325 1.00 85.50 94 ALA A N 1
ATOM 718 C CA . ALA A 1 94 ? -3.158 -6.841 4.302 1.00 85.50 94 ALA A CA 1
ATOM 719 C C . ALA A 1 94 ? -4.514 -6.107 4.296 1.00 85.50 94 ALA A C 1
ATOM 721 O O . ALA A 1 94 ? -5.089 -5.857 5.359 1.00 85.50 94 ALA A O 1
ATOM 722 N N . CYS A 1 95 ? -5.070 -5.824 3.114 1.00 88.31 95 CYS A N 1
ATOM 723 C CA . CYS A 1 95 ? -6.377 -5.177 2.975 1.00 88.31 95 CYS A CA 1
ATOM 724 C C . CYS A 1 95 ? -7.509 -6.044 3.541 1.00 88.31 95 CYS A C 1
ATOM 726 O O . CYS A 1 95 ? -8.361 -5.549 4.284 1.00 88.31 95 CYS A O 1
ATOM 728 N N . ILE A 1 96 ? -7.491 -7.349 3.251 1.00 87.94 96 ILE A N 1
ATOM 729 C CA . ILE A 1 96 ? -8.455 -8.315 3.793 1.00 87.94 96 ILE A CA 1
ATOM 730 C C . ILE A 1 96 ? -8.380 -8.338 5.320 1.00 87.94 96 ILE A C 1
ATOM 732 O O . ILE A 1 96 ? -9.418 -8.289 5.984 1.00 87.94 96 ILE A O 1
ATOM 736 N N . LEU A 1 97 ? -7.173 -8.377 5.890 1.00 88.44 97 LEU A N 1
ATOM 737 C CA . LEU A 1 97 ? -6.979 -8.396 7.339 1.00 88.44 97 LEU A CA 1
ATOM 738 C C . LEU A 1 97 ? -7.491 -7.114 8.007 1.00 88.44 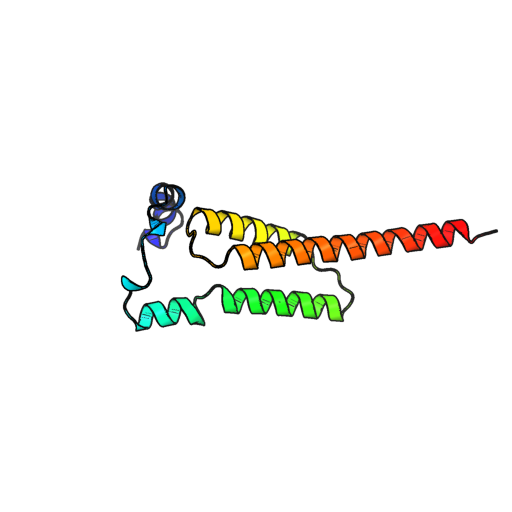97 LEU A C 1
ATOM 740 O O . LEU A 1 97 ? -8.176 -7.205 9.027 1.00 88.44 97 LEU A O 1
ATOM 744 N N . LEU A 1 98 ? -7.235 -5.941 7.420 1.00 87.56 98 LEU A N 1
ATOM 745 C CA . LEU A 1 98 ? -7.747 -4.662 7.924 1.00 87.56 98 LEU A CA 1
ATOM 746 C C . LEU A 1 98 ? -9.279 -4.612 7.914 1.00 87.56 98 LEU A C 1
ATOM 748 O O . LEU A 1 98 ? -9.896 -4.265 8.924 1.00 87.56 98 LEU A O 1
ATOM 752 N N . LEU A 1 99 ? -9.906 -5.009 6.802 1.00 89.06 99 LEU A N 1
ATOM 753 C CA . LEU A 1 99 ? -11.366 -5.048 6.688 1.00 89.06 99 LEU A CA 1
ATOM 754 C C . LEU A 1 99 ? -11.978 -6.062 7.659 1.00 89.06 99 LEU A C 1
ATOM 756 O O . LEU A 1 99 ? -12.956 -5.758 8.344 1.00 89.06 99 LEU A O 1
ATOM 760 N N . ALA A 1 100 ? -11.402 -7.262 7.753 1.00 88.00 100 ALA A N 1
ATOM 761 C CA . ALA A 1 100 ? -11.869 -8.298 8.666 1.00 88.00 100 ALA A CA 1
ATOM 762 C C . ALA A 1 100 ? -11.735 -7.863 10.133 1.00 88.00 100 ALA A C 1
ATOM 764 O O . ALA A 1 100 ? -12.668 -8.061 10.913 1.00 88.00 100 ALA A O 1
ATOM 765 N N . GLY A 1 101 ? -10.613 -7.240 10.504 1.00 85.38 101 GLY A N 1
ATOM 766 C CA . GLY A 1 101 ? -10.381 -6.683 11.836 1.00 85.38 101 GLY A CA 1
ATOM 767 C C . GLY A 1 101 ? -11.418 -5.623 12.202 1.00 85.38 101 GLY A C 1
ATOM 768 O O . GLY A 1 101 ? -12.103 -5.764 13.215 1.00 85.38 101 GLY A O 1
ATOM 769 N N . GLY A 1 102 ? -11.624 -4.626 11.333 1.00 86.25 102 GLY A N 1
ATOM 770 C CA . GLY A 1 102 ? -12.619 -3.572 11.556 1.00 86.25 102 GLY A CA 1
ATOM 771 C C . GLY A 1 102 ? -14.045 -4.112 11.703 1.00 86.25 102 GLY A C 1
ATOM 772 O O . GLY A 1 102 ? -14.773 -3.722 12.618 1.00 86.25 102 GLY A O 1
ATOM 773 N N . ARG A 1 103 ? -14.433 -5.086 10.867 1.00 87.00 103 ARG A N 1
ATOM 774 C CA . ARG A 1 103 ? -15.749 -5.745 10.957 1.00 87.00 103 ARG A CA 1
ATOM 775 C C . ARG A 1 103 ? -15.939 -6.499 12.271 1.00 87.00 103 ARG A C 1
ATOM 777 O O . ARG A 1 103 ? -17.028 -6.449 12.839 1.00 87.00 103 ARG A O 1
ATOM 784 N N . ARG A 1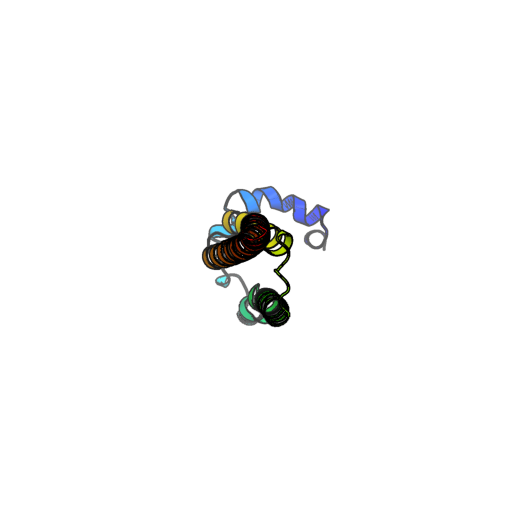 104 ? -14.904 -7.184 12.767 1.00 84.75 104 ARG A N 1
ATOM 785 C CA . ARG A 1 104 ? -14.960 -7.900 14.054 1.00 84.75 104 ARG A CA 1
ATOM 786 C C . ARG A 1 104 ? -15.140 -6.934 15.222 1.00 84.75 104 ARG A C 1
ATOM 788 O O . ARG A 1 104 ? -15.933 -7.224 16.115 1.00 84.75 104 ARG A O 1
ATOM 795 N N . THR A 1 105 ? -14.455 -5.792 15.208 1.00 85.50 105 THR A N 1
ATOM 796 C CA . THR A 1 105 ? -14.599 -4.777 16.262 1.00 85.50 105 THR A CA 1
ATOM 797 C C . THR A 1 105 ? -15.995 -4.159 16.261 1.00 85.50 105 THR A C 1
ATOM 799 O O . THR A 1 105 ? -16.628 -4.098 17.313 1.00 85.50 105 THR A O 1
ATOM 802 N N . ALA A 1 106 ? -16.529 -3.804 15.089 1.00 83.81 106 ALA A N 1
ATOM 803 C CA . ALA A 1 106 ? -17.896 -3.297 14.966 1.00 83.81 106 ALA A CA 1
ATOM 804 C C . ALA A 1 106 ? -18.949 -4.322 15.432 1.00 83.81 106 ALA A C 1
ATOM 806 O O . ALA A 1 106 ? -19.871 -3.978 16.167 1.00 83.81 106 ALA A O 1
ATOM 807 N N . ALA A 1 107 ? -18.790 -5.600 15.068 1.00 83.94 107 ALA A N 1
ATOM 808 C CA . ALA A 1 107 ? -19.692 -6.665 15.510 1.00 83.94 107 ALA A CA 1
ATOM 809 C C . ALA A 1 107 ? -19.688 -6.840 17.040 1.00 83.94 107 ALA A C 1
ATOM 811 O O . ALA A 1 107 ? -20.749 -6.996 17.640 1.00 83.94 107 ALA A O 1
ATOM 812 N N . ARG A 1 108 ? -18.512 -6.763 17.681 1.00 83.75 108 ARG A N 1
ATOM 813 C CA . ARG A 1 108 ? -18.395 -6.798 19.149 1.00 83.75 108 ARG A CA 1
ATOM 814 C C . ARG A 1 108 ? -19.065 -5.591 19.800 1.00 83.75 108 ARG A C 1
ATOM 816 O O . ARG A 1 108 ? -19.800 -5.774 20.762 1.00 83.75 108 ARG A O 1
ATOM 823 N N . ALA A 1 109 ? -18.864 -4.392 19.254 1.00 82.38 109 ALA A N 1
ATOM 824 C CA . ALA A 1 109 ? -19.488 -3.171 19.761 1.00 82.38 109 ALA A CA 1
ATOM 825 C C . ALA A 1 109 ? -21.024 -3.201 19.683 1.00 82.38 109 ALA A C 1
ATOM 827 O O . ALA A 1 109 ? -21.674 -2.635 20.549 1.00 82.38 109 ALA A O 1
ATOM 828 N N . ASN A 1 110 ? -21.606 -3.889 18.694 1.00 78.19 110 ASN A N 1
ATOM 829 C CA . ASN A 1 110 ? -23.061 -4.037 18.554 1.00 78.19 110 ASN A CA 1
ATOM 830 C C . ASN A 1 110 ? -23.665 -5.140 19.445 1.00 78.19 110 ASN A C 1
ATOM 832 O O . ASN A 1 110 ? -24.863 -5.113 19.719 1.00 78.19 110 ASN A O 1
ATOM 836 N N . ALA A 1 111 ? -22.864 -6.107 19.904 1.00 75.88 111 ALA A N 1
ATOM 837 C CA . ALA A 1 111 ? -23.332 -7.190 20.772 1.00 75.88 111 ALA A CA 1
ATOM 838 C C . ALA A 1 111 ? -23.493 -6.750 22.241 1.00 75.88 111 ALA A C 1
ATOM 840 O O . ALA A 1 111 ? -24.417 -7.194 22.922 1.00 75.88 111 ALA A O 1
ATOM 841 N N . THR A 1 112 ? -22.629 -5.853 22.728 1.00 70.88 112 THR A N 1
ATOM 842 C CA . THR A 1 112 ? -22.658 -5.341 24.111 1.00 70.88 112 THR A CA 1
ATOM 843 C C . THR A 1 112 ? -23.956 -4.584 24.467 1.00 70.88 112 THR A C 1
ATOM 845 O O . THR A 1 112 ? -24.513 -4.863 25.525 1.00 70.88 112 THR A O 1
ATOM 848 N N . PRO A 1 113 ? -24.508 -3.703 23.602 1.00 65.12 113 PRO A N 1
ATOM 849 C CA . PRO A 1 113 ? -25.765 -2.990 23.856 1.00 65.12 113 PRO A CA 1
ATOM 850 C C . PRO A 1 113 ? -26.994 -3.902 23.952 1.00 65.12 113 PRO A C 1
ATOM 852 O O . PRO A 1 113 ? -27.908 -3.630 24.726 1.00 65.12 113 PRO A O 1
ATOM 855 N N . HIS A 1 114 ? -27.032 -4.993 23.177 1.00 58.56 114 HIS A N 1
ATOM 856 C CA . HIS A 1 114 ? -28.157 -5.932 23.200 1.00 58.56 114 HIS A CA 1
ATOM 857 C C . HIS A 1 114 ? -28.183 -6.752 24.498 1.00 58.56 114 HIS A C 1
ATOM 859 O O . HIS A 1 114 ? -29.251 -6.971 25.065 1.00 58.56 114 HIS A O 1
ATOM 865 N N . ALA A 1 115 ? -27.009 -7.141 25.007 1.00 62.56 115 ALA A N 1
ATOM 866 C CA . ALA A 1 115 ? -26.892 -7.874 26.264 1.00 62.56 115 ALA A CA 1
ATOM 867 C C . ALA A 1 115 ? -27.367 -7.054 27.481 1.00 62.56 115 ALA A C 1
ATOM 869 O O . ALA A 1 115 ? -28.023 -7.613 28.361 1.00 62.56 115 ALA A O 1
ATOM 870 N N . ASP A 1 116 ? -27.097 -5.743 27.512 1.00 62.38 116 ASP A N 1
ATOM 871 C CA . ASP A 1 116 ? -27.591 -4.843 28.568 1.00 62.38 116 ASP A CA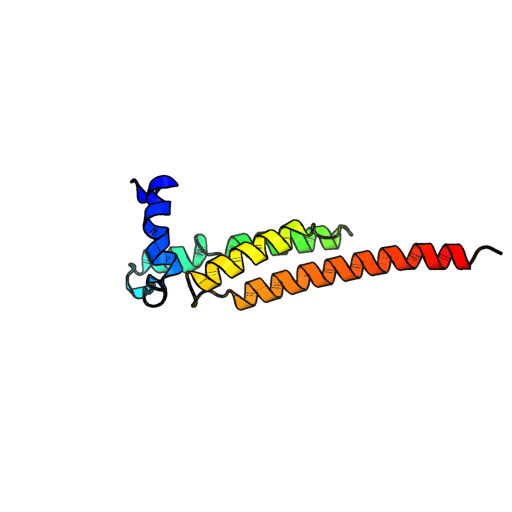 1
ATOM 872 C C . ASP A 1 116 ? -29.110 -4.632 28.494 1.00 62.38 116 ASP A C 1
ATOM 874 O O . ASP A 1 116 ? -29.788 -4.678 29.520 1.00 62.38 116 ASP A O 1
ATOM 878 N N . ALA A 1 117 ? -29.676 -4.493 27.289 1.00 67.12 117 ALA A N 1
ATOM 879 C CA . ALA A 1 117 ? -31.124 -4.366 27.107 1.00 67.12 117 ALA A CA 1
ATOM 880 C C . ALA A 1 117 ? -31.898 -5.625 27.549 1.00 67.12 117 ALA A C 1
ATOM 882 O O . ALA A 1 117 ? -33.019 -5.519 28.033 1.00 67.12 117 ALA A O 1
ATOM 883 N N . THR A 1 118 ? -31.297 -6.814 27.429 1.00 68.69 118 THR A N 1
ATOM 884 C CA . THR A 1 118 ? -31.889 -8.079 27.906 1.00 68.69 118 THR A CA 1
ATOM 885 C C . THR A 1 118 ? -31.682 -8.358 29.402 1.00 68.69 118 THR A C 1
ATOM 887 O O . THR A 1 118 ? -32.218 -9.340 29.909 1.00 68.69 118 THR A O 1
ATOM 890 N N . ARG A 1 119 ? -30.894 -7.537 30.115 1.00 67.75 119 ARG A N 1
ATOM 891 C CA . ARG A 1 119 ? -30.579 -7.714 31.547 1.00 67.75 119 ARG A CA 1
ATOM 892 C C . ARG A 1 119 ? -31.374 -6.814 32.496 1.00 67.75 119 ARG A C 1
ATOM 894 O O . ARG A 1 119 ? -31.235 -6.989 33.705 1.00 67.75 119 ARG A O 1
ATOM 901 N N . MET A 1 120 ? -32.170 -5.870 31.996 1.00 55.22 120 MET A N 1
ATOM 902 C CA . MET A 1 120 ? -33.022 -5.038 32.853 1.00 55.22 120 MET A CA 1
ATOM 903 C C . MET A 1 120 ? -34.347 -5.767 33.167 1.00 55.22 120 MET A C 1
ATOM 905 O O . MET A 1 120 ? -35.031 -6.150 32.216 1.00 55.22 120 MET A O 1
ATOM 909 N N . PRO A 1 121 ? -34.674 -6.011 34.455 1.00 64.38 121 PRO A N 1
ATOM 910 C CA . PRO A 1 121 ? -35.917 -6.654 34.893 1.00 64.38 121 PRO A CA 1
ATOM 911 C C . PRO A 1 121 ? -37.147 -5.743 34.801 1.00 64.38 121 PRO A C 1
ATOM 913 O O . PRO A 1 121 ? -36.982 -4.502 34.866 1.00 64.38 121 PRO A O 1
#

Solvent-accessible surface area (backbone atoms only — not comparable to full-atom values): 6849 Å² total; per-residue (Å²): 118,55,64,80,36,73,74,41,42,57,71,46,48,66,47,39,76,67,44,62,49,63,76,65,52,69,80,83,43,56,73,70,55,38,51,41,44,72,48,77,71,25,71,57,59,63,50,51,51,51,51,51,50,48,53,53,30,51,77,68,74,40,76,66,64,67,64,62,30,50,55,52,37,54,50,33,53,53,43,41,59,32,36,63,87,52,71,32,69,60,46,47,50,52,23,50,50,49,51,52,50,43,51,53,53,53,52,52,65,61,50,55,61,55,55,55,68,73,65,65,132

pLDDT: mean 82.74, std 8.2, range [55.22, 94.56]

Mean predicted aligned error: 8.06 Å